Protein AF-A0A2A4ZCT3-F1 (afdb_monomer)

Structure (mmCIF, N/CA/C/O backbone):
data_AF-A0A2A4ZCT3-F1
#
_entry.id   AF-A0A2A4ZCT3-F1
#
loop_
_atom_site.group_PDB
_atom_site.id
_atom_site.type_symbol
_atom_site.label_atom_id
_atom_site.label_alt_id
_atom_site.label_comp_id
_atom_site.label_asym_id
_atom_site.label_entity_id
_atom_site.label_seq_id
_atom_site.pdbx_PDB_ins_code
_atom_site.Cartn_x
_atom_site.Cartn_y
_atom_site.Cartn_z
_atom_site.occupancy
_atom_site.B_iso_or_equiv
_atom_site.auth_seq_id
_atom_site.auth_comp_id
_atom_site.auth_asym_id
_atom_site.auth_atom_id
_atom_site.pdbx_PDB_model_num
ATOM 1 N N . MET A 1 1 ? 1.585 -12.214 15.506 1.00 52.62 1 MET A N 1
ATOM 2 C CA .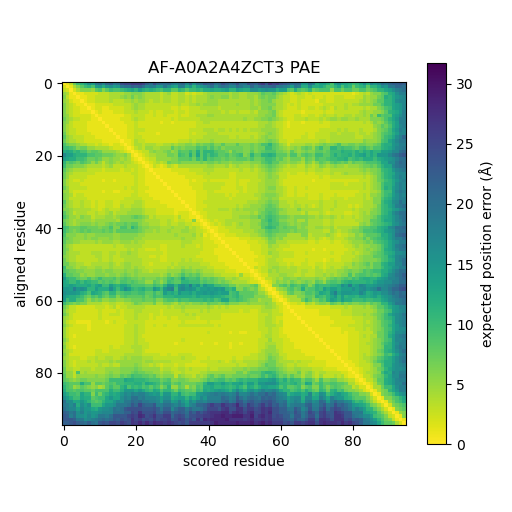 MET A 1 1 ? 2.078 -12.292 14.114 1.00 52.62 1 MET A CA 1
ATOM 3 C C . MET A 1 1 ? 0.982 -11.687 13.263 1.00 52.62 1 MET A C 1
ATOM 5 O O . MET A 1 1 ? -0.115 -12.213 13.323 1.00 52.62 1 MET A O 1
ATOM 9 N N . SER A 1 2 ? 1.197 -10.538 12.621 1.00 62.69 2 SER A N 1
ATOM 10 C CA . SER A 1 2 ? 0.102 -9.852 11.918 1.00 62.69 2 SER A CA 1
ATOM 11 C C . SER A 1 2 ? -0.383 -10.666 10.714 1.00 62.69 2 SER A C 1
ATOM 13 O O . SER A 1 2 ? 0.440 -11.138 9.930 1.00 62.69 2 SER A O 1
ATOM 15 N N . ASP A 1 3 ? -1.703 -10.767 10.541 1.00 79.06 3 ASP A N 1
ATOM 16 C CA . ASP A 1 3 ? -2.397 -11.573 9.518 1.00 79.06 3 ASP A CA 1
ATOM 17 C C . ASP A 1 3 ? -2.308 -11.015 8.083 1.00 79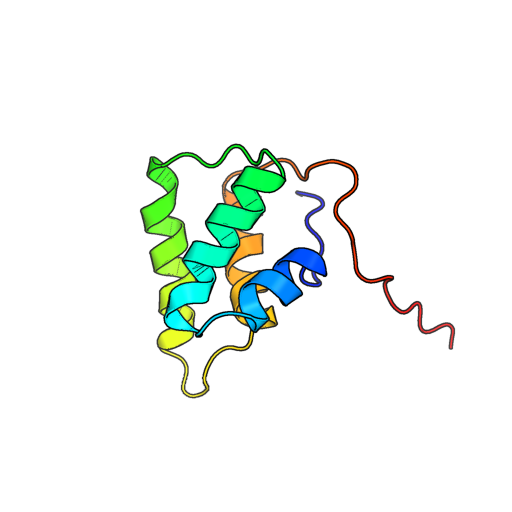.06 3 ASP A C 1
ATOM 19 O O . ASP A 1 3 ? -3.166 -11.275 7.235 1.00 79.06 3 ASP A O 1
ATOM 23 N N . TRP A 1 4 ? -1.271 -10.229 7.786 1.00 86.50 4 TRP A N 1
ATOM 24 C CA . TRP A 1 4 ? -1.075 -9.655 6.460 1.00 86.50 4 TRP A CA 1
ATOM 25 C C . TRP A 1 4 ? -0.804 -10.755 5.422 1.00 86.50 4 TRP A C 1
ATOM 27 O O . TRP A 1 4 ? 0.132 -11.550 5.614 1.00 86.50 4 TRP A O 1
ATOM 37 N N . PRO A 1 5 ? -1.554 -10.789 4.301 1.00 86.62 5 PRO A N 1
ATOM 38 C CA . PRO A 1 5 ? -1.409 -11.824 3.286 1.00 86.62 5 PRO A CA 1
ATOM 39 C C . PRO A 1 5 ? -0.008 -11.812 2.671 1.00 86.62 5 PRO A C 1
ATOM 41 O O . PRO A 1 5 ? 0.591 -10.761 2.454 1.00 86.62 5 PRO A O 1
ATOM 44 N N . HIS A 1 6 ? 0.530 -12.998 2.385 1.00 86.25 6 HIS A N 1
ATOM 45 C CA . HIS A 1 6 ? 1.812 -13.128 1.687 1.00 86.25 6 HIS A CA 1
ATOM 46 C C . HIS A 1 6 ? 1.712 -12.698 0.221 1.00 86.25 6 HIS A C 1
ATOM 48 O O . HIS A 1 6 ? 2.654 -12.134 -0.327 1.00 86.25 6 HIS A O 1
ATOM 54 N N . THR A 1 7 ? 0.560 -12.919 -0.402 1.00 88.00 7 THR A N 1
ATOM 55 C CA . THR A 1 7 ? 0.247 -12.422 -1.743 1.00 88.00 7 THR A CA 1
ATOM 56 C C . THR A 1 7 ? -0.225 -10.977 -1.667 1.00 88.00 7 THR A C 1
ATOM 58 O O . THR A 1 7 ? -0.966 -10.619 -0.750 1.00 88.00 7 THR A O 1
ATOM 61 N N . ILE A 1 8 ? 0.195 -10.155 -2.629 1.00 87.88 8 ILE A N 1
ATOM 62 C CA . ILE A 1 8 ? -0.272 -8.774 -2.728 1.00 87.88 8 ILE A CA 1
ATOM 63 C C . ILE A 1 8 ? -1.813 -8.726 -2.844 1.00 87.88 8 ILE A C 1
ATOM 65 O O . ILE A 1 8 ? -2.387 -9.506 -3.615 1.00 87.88 8 ILE A O 1
ATOM 69 N N . PRO A 1 9 ? -2.503 -7.854 -2.081 1.00 89.25 9 PRO A N 1
ATOM 70 C CA . PRO A 1 9 ? -3.924 -7.576 -2.286 1.00 89.25 9 PRO A CA 1
ATOM 71 C C . PRO A 1 9 ? -4.205 -7.172 -3.738 1.00 89.25 9 PRO A C 1
ATOM 73 O O . PRO A 1 9 ? -3.409 -6.459 -4.347 1.00 89.25 9 PRO A O 1
ATOM 76 N N . TYR A 1 10 ? -5.310 -7.652 -4.311 1.00 86.62 10 TYR A N 1
ATOM 77 C CA . TYR A 1 10 ? -5.554 -7.513 -5.754 1.00 86.62 10 TYR A CA 1
ATOM 78 C C . TYR A 1 10 ? -5.720 -6.050 -6.183 1.00 86.62 10 TYR A C 1
ATOM 80 O O . TYR A 1 10 ? -5.161 -5.616 -7.183 1.00 86.62 10 TYR A O 1
ATOM 88 N N . ASP A 1 11 ? -6.426 -5.270 -5.379 1.00 88.38 11 ASP A N 1
ATOM 89 C CA . ASP A 1 11 ? -6.616 -3.840 -5.595 1.00 88.38 11 ASP A CA 1
ATOM 90 C C . ASP A 1 11 ? -5.315 -3.034 -5.434 1.00 88.38 11 ASP A C 1
ATOM 92 O O . ASP A 1 11 ? -5.095 -2.058 -6.150 1.00 88.38 11 ASP A O 1
ATOM 96 N N . LEU A 1 12 ? -4.419 -3.455 -4.534 1.00 90.31 12 LEU A N 1
ATOM 97 C CA . LEU A 1 12 ? -3.078 -2.883 -4.427 1.00 90.31 12 LEU A CA 1
ATOM 98 C C . LEU A 1 12 ? -2.231 -3.231 -5.655 1.00 90.31 12 LEU A C 1
ATOM 100 O O . LEU A 1 12 ? -1.501 -2.372 -6.143 1.00 90.31 12 LEU A O 1
ATOM 104 N N . TYR A 1 13 ? -2.342 -4.462 -6.166 1.00 89.69 13 TYR A N 1
ATOM 105 C CA . TYR A 1 13 ? -1.700 -4.855 -7.418 1.00 89.69 13 TYR A CA 1
ATOM 106 C C . TYR A 1 13 ? -2.162 -3.956 -8.563 1.00 89.69 13 TYR A C 1
ATOM 108 O O . TYR A 1 13 ? -1.315 -3.347 -9.201 1.00 89.69 13 TYR A O 1
ATOM 116 N N . GLU A 1 14 ? -3.473 -3.796 -8.775 1.00 89.69 14 GLU A N 1
ATOM 117 C CA . GLU A 1 14 ? -4.002 -2.927 -9.837 1.00 89.69 14 GLU A CA 1
ATOM 118 C C . GLU A 1 14 ? -3.531 -1.475 -9.679 1.00 89.69 14 GLU A C 1
ATOM 120 O O . GLU A 1 14 ? -3.135 -0.840 -10.654 1.00 89.69 14 GLU A O 1
ATOM 125 N N . ALA A 1 15 ? -3.507 -0.957 -8.447 1.00 89.88 15 ALA A N 1
ATOM 126 C CA . ALA A 1 15 ? -3.033 0.396 -8.175 1.00 89.88 15 ALA A CA 1
ATOM 127 C C . ALA A 1 15 ? -1.535 0.581 -8.473 1.00 89.88 15 ALA A C 1
ATOM 129 O O . ALA A 1 15 ? -1.135 1.655 -8.919 1.00 89.88 15 ALA A O 1
ATOM 130 N N . MET A 1 16 ? -0.705 -0.432 -8.201 1.00 88.75 16 MET A N 1
ATOM 131 C CA . MET A 1 16 ? 0.741 -0.388 -8.445 1.00 88.75 16 MET A CA 1
ATOM 132 C C . MET A 1 16 ? 1.116 -0.718 -9.895 1.00 88.75 16 MET A C 1
ATOM 134 O O . MET A 1 16 ? 2.103 -0.184 -10.380 1.00 88.75 16 MET A O 1
ATOM 138 N N . ASP A 1 17 ? 0.349 -1.572 -10.571 1.00 87.81 17 ASP A N 1
ATOM 139 C CA . ASP A 1 17 ? 0.533 -1.960 -11.978 1.00 87.81 17 ASP A CA 1
ATOM 140 C C . ASP A 1 17 ? 0.133 -0.827 -12.936 1.00 87.81 17 ASP A C 1
ATOM 142 O O . ASP A 1 17 ? 0.749 -0.640 -13.981 1.00 87.81 17 ASP A O 1
ATOM 146 N N . ALA A 1 18 ? -0.849 -0.007 -12.545 1.00 86.56 18 ALA A N 1
ATOM 147 C CA . ALA A 1 18 ? -1.294 1.153 -13.316 1.00 86.56 18 ALA A CA 1
ATOM 148 C C . ALA A 1 18 ? -0.310 2.341 -13.311 1.00 86.56 18 ALA A C 1
ATOM 150 O O . ALA A 1 18 ? -0.563 3.339 -13.990 1.00 86.56 18 ALA A O 1
ATOM 151 N N . VAL A 1 19 ? 0.771 2.279 -12.526 1.00 83.94 19 VAL A N 1
ATOM 152 C CA . VAL A 1 19 ? 1.742 3.370 -12.376 1.00 83.94 19 VAL A CA 1
ATOM 153 C C . VAL A 1 19 ? 3.163 2.892 -12.658 1.00 83.94 19 VAL A C 1
ATOM 155 O O . VAL A 1 19 ? 3.479 1.714 -12.520 1.00 83.94 19 VAL A O 1
ATOM 158 N N . ASP A 1 20 ? 4.048 3.823 -13.013 1.00 75.75 20 ASP A N 1
ATOM 159 C CA . ASP A 1 20 ? 5.472 3.521 -13.157 1.00 75.75 20 ASP A CA 1
ATOM 160 C C . ASP A 1 20 ? 6.086 3.027 -11.834 1.00 75.75 20 ASP A C 1
ATOM 162 O O . ASP A 1 20 ? 5.645 3.393 -10.739 1.00 75.75 20 ASP A O 1
ATOM 166 N N . SER A 1 21 ? 7.167 2.248 -11.923 1.00 68.19 21 SER A N 1
ATOM 167 C CA . SER A 1 21 ? 7.867 1.662 -10.767 1.00 68.19 21 SER A CA 1
ATOM 168 C C . SER A 1 21 ? 8.240 2.687 -9.684 1.00 68.19 21 SER A C 1
ATOM 170 O O . SER A 1 21 ? 8.103 2.396 -8.492 1.00 68.19 21 SER A O 1
ATOM 172 N N . ASP A 1 22 ? 8.643 3.899 -10.082 1.00 70.31 22 ASP A N 1
ATOM 173 C CA . ASP A 1 22 ? 8.982 5.005 -9.172 1.00 70.31 22 ASP A CA 1
ATOM 174 C C . ASP A 1 22 ? 7.755 5.585 -8.441 1.00 70.31 22 ASP A C 1
ATOM 176 O O . ASP A 1 22 ? 7.864 6.135 -7.343 1.00 70.31 22 ASP A O 1
ATOM 180 N N . ALA A 1 23 ? 6.559 5.426 -9.011 1.00 79.81 23 ALA A N 1
ATOM 181 C CA . ALA A 1 23 ? 5.294 5.890 -8.446 1.00 79.81 23 ALA A CA 1
ATOM 182 C C . ALA A 1 23 ? 4.584 4.828 -7.582 1.00 79.81 23 ALA A C 1
ATOM 184 O O . ALA A 1 23 ? 3.624 5.151 -6.873 1.00 79.81 23 ALA A O 1
ATOM 185 N N . GLY A 1 24 ? 5.077 3.584 -7.555 1.00 82.69 24 GLY A N 1
ATOM 186 C CA . GLY A 1 24 ? 4.451 2.475 -6.824 1.00 82.69 24 GLY A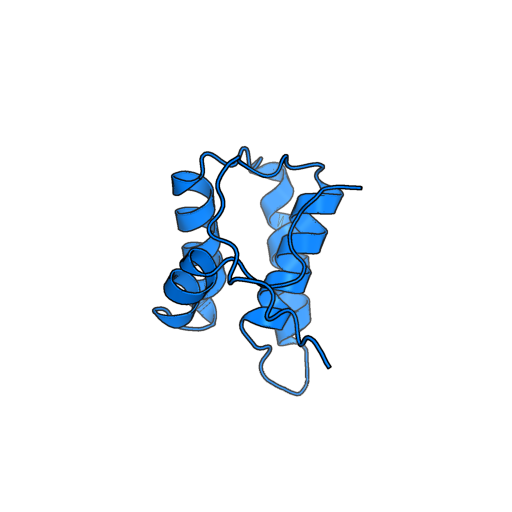 CA 1
ATOM 187 C C . GLY A 1 24 ? 4.248 2.740 -5.324 1.00 82.69 24 GLY A C 1
ATOM 188 O O . GLY A 1 24 ? 3.245 2.322 -4.745 1.00 82.69 24 GLY A O 1
ATOM 189 N N . LEU A 1 25 ? 5.138 3.504 -4.678 1.00 86.19 25 LEU A N 1
ATOM 190 C CA . LEU A 1 25 ? 4.968 3.867 -3.265 1.00 86.19 25 LEU A CA 1
ATOM 191 C C . LEU A 1 25 ? 3.849 4.899 -3.049 1.00 86.19 25 LEU A C 1
ATOM 193 O O . LEU A 1 25 ? 3.134 4.851 -2.045 1.00 86.19 25 LEU A O 1
ATOM 197 N N . ALA A 1 26 ? 3.670 5.829 -3.989 1.00 88.38 26 ALA A N 1
ATOM 198 C CA . ALA A 1 26 ? 2.566 6.782 -3.947 1.00 88.38 26 ALA A CA 1
ATOM 199 C C . ALA A 1 26 ? 1.215 6.075 -4.155 1.00 88.38 26 ALA A C 1
ATOM 201 O O . ALA A 1 26 ? 0.242 6.398 -3.462 1.00 88.38 26 ALA A O 1
ATOM 202 N N . ALA A 1 27 ? 1.174 5.065 -5.033 1.00 90.38 27 ALA A N 1
ATOM 203 C CA . ALA A 1 27 ? 0.018 4.187 -5.197 1.00 90.38 27 ALA A CA 1
ATOM 204 C C . ALA A 1 27 ? -0.299 3.431 -3.899 1.00 90.38 27 ALA A C 1
ATOM 206 O O . ALA A 1 27 ? -1.434 3.492 -3.424 1.00 90.38 27 ALA A O 1
ATOM 207 N N . PHE A 1 28 ? 0.709 2.836 -3.246 1.00 91.19 28 PHE A N 1
ATOM 208 C CA . PHE A 1 28 ? 0.535 2.195 -1.939 1.00 91.19 28 PHE A CA 1
ATOM 209 C C . PHE A 1 28 ? -0.030 3.153 -0.882 1.00 91.19 28 PHE A C 1
ATOM 211 O O . PHE A 1 28 ? -0.971 2.801 -0.178 1.00 91.19 28 PHE A O 1
ATOM 218 N N . ARG A 1 29 ? 0.500 4.377 -0.761 1.00 90.38 29 ARG A N 1
ATOM 219 C CA . ARG A 1 29 ? -0.001 5.360 0.219 1.00 90.38 29 ARG A CA 1
ATOM 220 C C . ARG A 1 29 ? -1.459 5.740 -0.039 1.00 90.38 29 ARG A C 1
ATOM 222 O O . ARG A 1 29 ? -2.230 5.897 0.907 1.00 90.38 29 ARG A O 1
ATOM 229 N N . SER A 1 30 ? -1.831 5.883 -1.309 1.00 90.69 30 SER A N 1
ATOM 230 C CA . SER A 1 30 ? -3.204 6.193 -1.713 1.00 90.69 30 SER A CA 1
ATOM 231 C C . SER A 1 30 ? -4.145 5.033 -1.397 1.00 90.69 30 SER A C 1
ATOM 233 O O . SER A 1 30 ? -5.176 5.242 -0.760 1.00 90.69 30 SER A O 1
ATOM 235 N N . TRP A 1 31 ? -3.744 3.807 -1.740 1.00 92.19 31 TRP A N 1
ATOM 236 C CA . TRP A 1 31 ? -4.446 2.580 -1.368 1.00 92.19 31 TRP A CA 1
ATOM 237 C C . TRP A 1 31 ? -4.603 2.464 0.153 1.00 92.19 31 TRP A C 1
ATOM 239 O O . TRP A 1 31 ? -5.707 2.265 0.656 1.00 92.19 31 TRP A O 1
ATOM 249 N N . ALA A 1 32 ? -3.529 2.700 0.908 1.00 91.12 32 ALA A N 1
ATOM 250 C CA . ALA A 1 32 ? -3.545 2.599 2.358 1.00 91.12 32 ALA A CA 1
ATOM 251 C C . ALA A 1 32 ? -4.552 3.571 2.985 1.00 91.12 32 ALA A C 1
ATOM 253 O O . ALA A 1 32 ? -5.289 3.218 3.905 1.00 91.12 32 ALA A O 1
ATOM 254 N N . LYS A 1 33 ? -4.631 4.790 2.441 1.00 89.75 33 LYS A N 1
ATOM 255 C CA . LYS A 1 33 ? -5.619 5.789 2.846 1.00 89.75 33 LYS A CA 1
ATOM 256 C C . LYS A 1 33 ? -7.053 5.350 2.529 1.00 89.75 33 LYS A C 1
ATOM 258 O 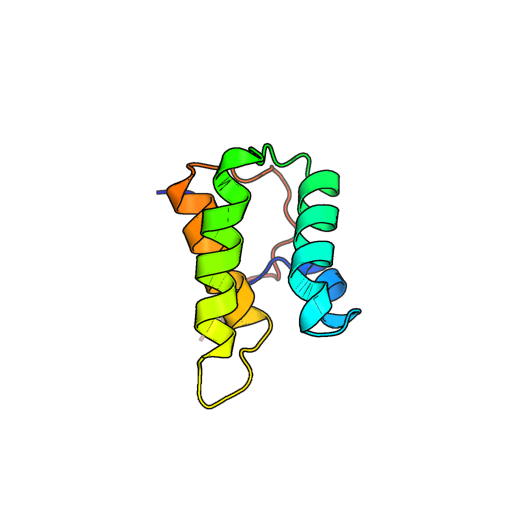O . LYS A 1 33 ? -7.919 5.531 3.383 1.00 89.75 33 LYS A O 1
ATOM 263 N N . SER A 1 34 ? -7.302 4.767 1.355 1.00 89.69 34 SER A N 1
ATOM 264 C CA . SER A 1 34 ? -8.619 4.227 0.976 1.00 89.69 34 SER A CA 1
ATOM 265 C C . SER A 1 34 ? -9.084 3.107 1.912 1.00 89.69 34 SER A C 1
ATOM 267 O O . SER A 1 34 ? -10.266 3.035 2.230 1.00 89.69 34 SER A O 1
ATOM 269 N N . HIS A 1 35 ? -8.147 2.307 2.426 1.00 88.06 35 HIS A N 1
ATOM 270 C CA . HIS A 1 35 ? -8.391 1.250 3.420 1.00 88.06 35 HIS A CA 1
ATOM 271 C C . HIS A 1 35 ? -8.276 1.713 4.877 1.00 88.06 35 HIS A C 1
ATOM 273 O O . HIS A 1 35 ? -8.232 0.896 5.793 1.00 88.06 35 HIS A O 1
ATOM 279 N N . GLN A 1 36 ? -8.210 3.029 5.106 1.00 88.56 36 GLN A N 1
ATOM 280 C CA . GLN A 1 36 ? -8.160 3.644 6.437 1.00 88.56 36 GLN A CA 1
ATOM 281 C 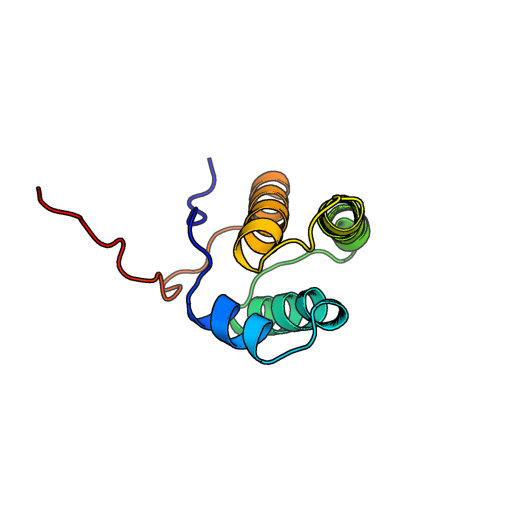C . GLN A 1 36 ? -7.004 3.135 7.320 1.00 88.56 36 GLN A C 1
ATOM 283 O O . GLN A 1 36 ? -7.078 3.157 8.553 1.00 88.56 36 GLN A O 1
ATOM 288 N N . LEU A 1 37 ? -5.898 2.718 6.697 1.00 89.19 37 LEU A N 1
ATOM 289 C CA . LEU A 1 37 ? -4.704 2.269 7.400 1.00 89.19 37 LEU A CA 1
ATOM 290 C C . LEU A 1 37 ? -4.069 3.420 8.178 1.00 89.19 37 LEU A C 1
ATOM 292 O O . LEU A 1 37 ? -3.803 4.506 7.657 1.00 89.19 37 LEU A O 1
ATOM 296 N N . ARG A 1 38 ? -3.780 3.163 9.456 1.00 86.06 38 ARG A N 1
ATOM 297 C CA . ARG A 1 38 ? -3.187 4.152 10.364 1.00 86.06 38 ARG A CA 1
ATOM 298 C C . ARG A 1 38 ? -1.667 4.132 10.241 1.00 86.06 38 ARG A C 1
ATOM 300 O O . ARG A 1 38 ? -0.971 3.584 11.091 1.00 86.06 38 ARG A O 1
ATOM 307 N N . LEU A 1 39 ? -1.158 4.741 9.175 1.00 87.94 39 LEU A N 1
ATOM 308 C CA . LEU A 1 39 ? 0.279 4.900 8.954 1.00 87.94 39 LEU A CA 1
ATOM 309 C C . LEU A 1 39 ? 0.785 6.164 9.665 1.00 87.94 39 LEU A C 1
ATOM 311 O O . LEU A 1 39 ? 0.234 7.249 9.472 1.00 87.94 39 LEU A O 1
ATOM 315 N N . LYS A 1 40 ? 1.832 6.053 10.492 1.00 86.81 40 LYS A N 1
ATOM 316 C CA . LYS A 1 40 ? 2.465 7.228 11.114 1.00 86.81 40 LYS A CA 1
ATOM 317 C C . LYS A 1 40 ? 3.551 7.789 10.201 1.00 86.81 40 LYS A C 1
ATOM 319 O O . LYS A 1 40 ? 4.406 7.048 9.732 1.00 86.81 40 LYS A O 1
ATOM 324 N N . LEU A 1 41 ? 3.582 9.114 10.045 1.00 83.75 41 LEU A N 1
ATOM 325 C CA . LEU A 1 41 ? 4.575 9.815 9.218 1.00 83.75 41 LEU A CA 1
ATOM 326 C C . LEU A 1 41 ? 6.026 9.499 9.628 1.00 83.75 41 LEU A C 1
ATOM 328 O O . LEU A 1 41 ? 6.899 9.368 8.781 1.00 83.75 41 LEU A O 1
ATOM 332 N N . GLN A 1 42 ? 6.278 9.307 10.926 1.00 88.31 42 GLN A N 1
ATOM 333 C CA . GLN A 1 42 ? 7.610 8.975 11.451 1.00 88.31 42 GLN A CA 1
ATOM 334 C C . GLN A 1 42 ? 8.163 7.624 10.955 1.00 88.31 42 GLN A C 1
ATOM 336 O O . GLN A 1 42 ? 9.353 7.364 11.097 1.00 88.31 42 GLN A O 1
ATOM 341 N N . TRP A 1 43 ? 7.312 6.749 10.413 1.00 90.12 43 TRP A N 1
ATOM 342 C CA . TRP A 1 43 ? 7.703 5.438 9.887 1.00 90.12 43 TRP A CA 1
ATOM 343 C C . TRP A 1 43 ? 8.094 5.485 8.405 1.00 90.12 43 TRP A C 1
ATOM 345 O O . TRP A 1 43 ? 8.611 4.504 7.872 1.00 90.12 43 TRP A O 1
ATOM 355 N N . ASP A 1 44 ? 7.867 6.619 7.741 1.00 87.25 44 ASP A N 1
ATOM 356 C CA . ASP A 1 44 ? 8.013 6.757 6.293 1.00 87.25 44 ASP A CA 1
ATOM 357 C C . ASP A 1 44 ? 9.467 6.595 5.827 1.00 87.25 44 ASP A C 1
ATOM 359 O O . ASP A 1 44 ? 9.738 5.966 4.807 1.00 87.25 44 ASP A O 1
ATOM 363 N N . ALA A 1 45 ? 10.423 7.065 6.632 1.00 88.94 45 ALA A N 1
ATOM 364 C CA . ALA A 1 45 ? 11.845 6.866 6.366 1.00 88.94 45 ALA A CA 1
ATOM 365 C C . ALA A 1 45 ? 12.247 5.377 6.388 1.00 88.94 45 ALA A C 1
ATOM 367 O O . ALA A 1 45 ? 13.079 4.951 5.587 1.00 88.94 45 ALA A O 1
ATOM 368 N N . ASP A 1 46 ? 11.646 4.569 7.271 1.00 91.06 46 ASP A N 1
ATOM 369 C CA . ASP A 1 46 ? 11.900 3.122 7.322 1.00 91.06 46 ASP A CA 1
ATOM 370 C C . ASP A 1 46 ? 11.323 2.412 6.091 1.00 91.06 46 ASP A C 1
ATOM 372 O O . ASP A 1 46 ? 11.979 1.541 5.515 1.00 91.06 46 ASP A O 1
ATOM 376 N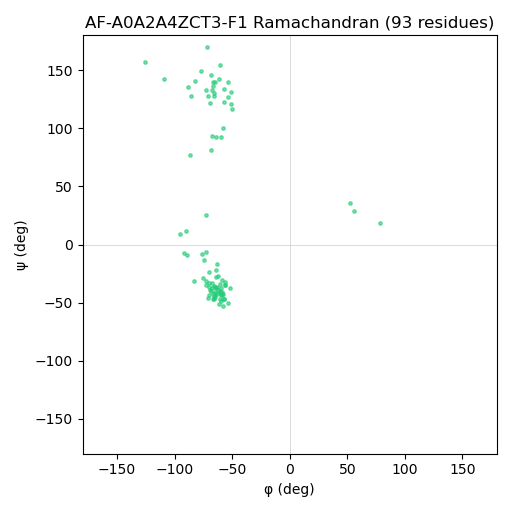 N . LEU A 1 47 ? 10.134 2.834 5.649 1.00 90.00 47 LEU A N 1
ATOM 377 C CA . LEU A 1 47 ? 9.481 2.328 4.443 1.00 90.00 47 LEU A CA 1
ATOM 378 C C . LEU A 1 47 ? 10.320 2.608 3.193 1.00 90.00 47 LEU A C 1
ATOM 380 O O . LEU A 1 47 ? 10.630 1.684 2.442 1.00 90.00 47 LEU A O 1
ATOM 384 N N . LEU A 1 48 ? 10.748 3.862 3.013 1.00 88.56 48 LEU A N 1
ATOM 385 C CA . LEU A 1 48 ? 11.609 4.275 1.902 1.00 88.56 48 LEU A CA 1
ATOM 386 C C . LEU A 1 48 ? 12.922 3.487 1.890 1.00 88.56 48 LEU A C 1
ATOM 388 O O . LEU A 1 48 ? 13.334 3.000 0.843 1.00 88.56 48 LEU A O 1
ATOM 392 N N . ARG A 1 49 ? 13.545 3.279 3.057 1.00 89.81 49 ARG A N 1
ATOM 393 C CA . ARG A 1 49 ? 14.772 2.475 3.170 1.00 89.81 49 ARG A CA 1
ATOM 394 C C . ARG A 1 49 ? 14.551 1.006 2.794 1.00 89.81 49 ARG A C 1
ATOM 396 O O . ARG A 1 49 ? 15.447 0.369 2.248 1.00 89.81 49 ARG A O 1
ATOM 403 N N . ARG A 1 50 ? 13.403 0.413 3.135 1.00 90.00 50 ARG A N 1
ATOM 404 C CA . ARG A 1 50 ? 13.100 -0.989 2.793 1.00 90.00 50 ARG A CA 1
ATOM 405 C C . ARG A 1 50 ? 12.836 -1.166 1.306 1.00 90.00 50 ARG A C 1
ATOM 407 O O . ARG A 1 50 ? 13.394 -2.089 0.729 1.00 90.00 50 ARG A O 1
ATOM 414 N N . VAL A 1 51 ? 12.034 -0.286 0.711 1.00 86.19 51 VAL A N 1
ATOM 415 C CA . VAL A 1 51 ? 11.716 -0.346 -0.721 1.00 86.19 51 VAL A CA 1
ATOM 416 C C . VAL A 1 51 ? 12.938 0.015 -1.565 1.00 86.19 51 VAL A C 1
ATOM 418 O O . VAL A 1 51 ? 13.251 -0.725 -2.485 1.00 86.19 51 VAL A O 1
ATOM 421 N N . GLY A 1 52 ? 13.696 1.056 -1.202 1.00 84.56 52 GLY A N 1
ATOM 422 C CA . GLY A 1 52 ? 14.901 1.461 -1.939 1.00 84.56 52 GLY A CA 1
ATOM 423 C C . GLY A 1 52 ? 16.008 0.401 -1.957 1.00 84.56 52 GLY A C 1
ATOM 424 O O . GLY A 1 52 ? 16.745 0.306 -2.929 1.00 84.56 52 GLY A O 1
ATOM 425 N N . ARG A 1 53 ? 16.080 -0.476 -0.943 1.00 85.50 53 ARG A N 1
ATOM 426 C CA . ARG A 1 53 ? 16.987 -1.641 -0.967 1.00 85.50 53 ARG A CA 1
ATOM 427 C C . ARG A 1 53 ? 16.655 -2.654 -2.065 1.00 85.50 53 ARG A C 1
ATOM 429 O O . ARG A 1 53 ? 17.523 -3.437 -2.430 1.00 85.50 53 ARG A O 1
ATOM 436 N N . LEU A 1 54 ? 15.420 -2.672 -2.566 1.00 83.12 54 LEU A N 1
ATOM 437 C CA . LEU A 1 54 ? 15.048 -3.520 -3.699 1.00 83.12 54 LEU A CA 1
ATOM 438 C C . LEU A 1 54 ? 15.576 -2.954 -5.021 1.00 83.12 54 LEU A C 1
ATOM 440 O O . LEU A 1 54 ? 15.873 -3.724 -5.927 1.00 83.12 54 LEU A O 1
ATOM 444 N N . ASP A 1 55 ? 15.734 -1.633 -5.125 1.00 76.06 55 ASP A N 1
ATOM 445 C CA . ASP A 1 55 ? 16.287 -0.989 -6.323 1.00 76.06 55 ASP A CA 1
ATOM 446 C C . ASP A 1 55 ? 17.815 -1.194 -6.435 1.00 76.06 55 ASP A C 1
ATOM 448 O O . ASP A 1 55 ? 18.396 -0.994 -7.498 1.00 76.06 55 ASP A O 1
ATOM 452 N N . GLU A 1 56 ? 18.475 -1.654 -5.364 1.00 80.12 56 GLU A N 1
ATOM 453 C CA . GLU A 1 56 ? 19.889 -2.067 -5.368 1.00 80.12 56 GLU A CA 1
ATOM 454 C C . GLU A 1 56 ? 20.106 -3.452 -6.012 1.00 80.12 56 GLU A C 1
ATOM 456 O O . GLU A 1 56 ? 21.247 -3.889 -6.189 1.00 80.12 56 GLU A O 1
ATOM 461 N N . TRP A 1 57 ? 19.033 -4.183 -6.331 1.00 76.38 57 TRP A N 1
ATOM 462 C CA . TRP A 1 57 ? 19.133 -5.528 -6.891 1.00 76.38 57 TRP A CA 1
ATOM 463 C C . TRP A 1 57 ? 19.502 -5.496 -8.374 1.00 76.38 57 TRP A C 1
ATOM 465 O O . TRP A 1 57 ? 19.127 -4.600 -9.123 1.00 76.38 57 TRP A O 1
ATOM 475 N N . TRP A 1 58 ? 20.211 -6.537 -8.821 1.00 55.62 58 TRP A N 1
ATOM 476 C CA . TRP A 1 58 ? 20.616 -6.685 -10.224 1.00 55.62 58 TRP A CA 1
ATOM 477 C C . TRP A 1 58 ? 19.410 -6.711 -11.185 1.00 55.62 58 TRP A C 1
ATOM 479 O O . TRP A 1 58 ? 19.513 -6.279 -12.331 1.00 55.62 58 TRP A O 1
ATOM 489 N N . CYS A 1 59 ? 18.261 -7.210 -10.725 1.00 69.62 59 CYS A N 1
ATOM 490 C CA . CYS A 1 59 ? 17.014 -7.247 -11.484 1.00 69.62 59 CYS A CA 1
ATOM 491 C C . CYS A 1 59 ? 16.009 -6.255 -10.903 1.00 69.62 59 CYS A C 1
ATOM 493 O O . CYS A 1 59 ? 15.892 -6.148 -9.683 1.00 69.62 59 CYS A O 1
ATOM 495 N N . ALA A 1 60 ? 15.237 -5.603 -11.779 1.00 71.94 60 ALA A N 1
ATOM 496 C CA . ALA A 1 60 ? 14.151 -4.728 -11.357 1.00 71.94 60 ALA A CA 1
ATOM 497 C C . ALA A 1 60 ? 13.155 -5.516 -10.480 1.00 71.94 60 ALA A C 1
ATOM 499 O O . ALA A 1 60 ? 12.634 -6.540 -10.937 1.00 71.94 60 ALA A O 1
ATOM 500 N N . PRO A 1 61 ? 12.894 -5.077 -9.237 1.00 77.94 61 PRO A N 1
ATOM 501 C CA . PRO A 1 61 ? 12.012 -5.792 -8.328 1.00 77.94 61 PRO A CA 1
ATOM 502 C C . PRO A 1 61 ? 10.574 -5.745 -8.837 1.00 77.94 61 PRO A C 1
ATOM 504 O O . PRO A 1 61 ? 10.056 -4.678 -9.192 1.00 77.94 61 PRO A O 1
ATOM 507 N N . GLY A 1 62 ? 9.915 -6.902 -8.842 1.00 85.06 62 GLY A N 1
ATOM 508 C CA . GLY A 1 62 ? 8.520 -7.003 -9.242 1.00 85.06 62 GLY A CA 1
ATOM 509 C C . GLY A 1 62 ? 7.575 -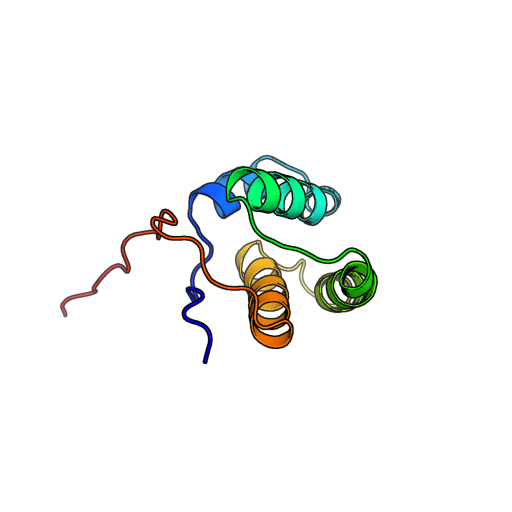6.403 -8.199 1.00 85.06 62 GLY A C 1
ATOM 510 O O . GLY A 1 62 ? 7.945 -6.132 -7.053 1.00 85.06 62 GLY A O 1
ATOM 511 N N . ILE A 1 63 ? 6.301 -6.256 -8.571 1.00 87.56 63 ILE A N 1
ATOM 512 C CA . ILE A 1 63 ? 5.239 -5.774 -7.670 1.00 87.56 63 ILE A CA 1
ATOM 513 C C . ILE A 1 63 ? 5.138 -6.650 -6.400 1.00 87.56 63 ILE A C 1
ATOM 515 O O . ILE A 1 63 ? 4.918 -6.137 -5.303 1.00 87.56 63 ILE A O 1
ATOM 519 N N . GLN A 1 64 ? 5.378 -7.960 -6.519 1.00 88.12 64 GLN A N 1
ATOM 520 C CA . GLN A 1 64 ? 5.373 -8.895 -5.388 1.00 88.12 64 GLN A CA 1
ATOM 521 C C . GLN A 1 64 ? 6.571 -8.703 -4.434 1.00 88.12 64 GLN A C 1
ATOM 523 O O . GLN A 1 64 ? 6.391 -8.819 -3.222 1.00 88.12 64 GLN A O 1
ATOM 528 N N . ASP A 1 65 ? 7.765 -8.371 -4.936 1.00 88.69 65 ASP A N 1
ATOM 529 C CA . ASP A 1 65 ? 8.933 -8.070 -4.090 1.00 88.69 65 ASP A CA 1
ATOM 530 C C . ASP A 1 65 ? 8.706 -6.777 -3.300 1.00 88.69 65 ASP A C 1
ATOM 532 O O . ASP A 1 65 ? 8.929 -6.715 -2.087 1.00 88.69 65 ASP A O 1
ATOM 536 N N . ARG A 1 66 ? 8.156 -5.759 -3.978 1.00 89.06 66 ARG A N 1
ATOM 537 C CA . ARG A 1 66 ? 7.738 -4.497 -3.353 1.00 89.06 66 ARG A CA 1
ATOM 538 C C . ARG A 1 66 ? 6.689 -4.746 -2.269 1.00 89.06 66 ARG A C 1
ATOM 540 O O . ARG A 1 66 ? 6.811 -4.203 -1.170 1.00 89.06 66 ARG A O 1
ATOM 547 N N . TRP A 1 67 ? 5.709 -5.615 -2.530 1.00 91.50 67 TRP A N 1
ATOM 548 C CA . TRP A 1 67 ? 4.750 -6.045 -1.513 1.00 91.50 67 TRP A CA 1
ATOM 549 C C . TRP A 1 67 ? 5.424 -6.737 -0.329 1.00 91.50 67 TRP A C 1
ATOM 551 O O . TRP A 1 67 ? 5.073 -6.440 0.807 1.00 91.50 67 TRP A O 1
ATOM 561 N N . GLY A 1 68 ? 6.415 -7.601 -0.557 1.00 90.62 68 GLY A N 1
ATOM 562 C CA . GLY A 1 68 ? 7.183 -8.232 0.518 1.00 90.62 68 GLY A CA 1
ATOM 563 C C . GLY A 1 68 ? 7.785 -7.206 1.483 1.00 90.62 68 GLY A C 1
ATOM 564 O O . GLY A 1 68 ? 7.539 -7.271 2.689 1.00 90.62 68 GLY A O 1
ATOM 565 N N . ALA A 1 69 ? 8.477 -6.195 0.950 1.00 91.75 69 ALA A N 1
ATOM 566 C CA . ALA A 1 69 ? 9.064 -5.120 1.753 1.00 91.75 69 ALA A CA 1
ATOM 567 C C . ALA A 1 69 ? 8.008 -4.284 2.503 1.00 91.75 69 ALA A C 1
ATOM 569 O O . ALA A 1 69 ? 8.188 -3.969 3.684 1.00 91.75 69 ALA A O 1
ATOM 570 N N . ILE A 1 70 ? 6.893 -3.952 1.841 1.00 91.94 70 ILE A N 1
ATOM 571 C CA . ILE A 1 70 ? 5.766 -3.216 2.438 1.00 91.94 70 ILE A CA 1
ATOM 572 C C . ILE A 1 70 ? 5.104 -4.041 3.548 1.00 91.94 70 ILE A C 1
ATOM 574 O O . ILE A 1 70 ? 4.846 -3.527 4.634 1.00 91.94 70 ILE A O 1
ATOM 578 N N . ARG A 1 71 ? 4.857 -5.331 3.314 1.00 92.44 71 ARG A N 1
ATOM 579 C CA . ARG A 1 71 ? 4.268 -6.258 4.283 1.00 92.44 71 ARG A CA 1
ATOM 580 C C . ARG A 1 71 ? 5.135 -6.367 5.526 1.00 92.44 71 ARG A C 1
ATOM 582 O O . ARG A 1 71 ? 4.626 -6.255 6.636 1.00 92.44 71 ARG A O 1
ATOM 589 N N . GLU A 1 72 ? 6.435 -6.581 5.359 1.00 92.25 72 GLU A N 1
ATOM 590 C CA . GLU A 1 72 ? 7.360 -6.638 6.492 1.00 92.25 72 GLU A CA 1
ATOM 591 C C . GLU A 1 72 ? 7.360 -5.339 7.297 1.00 92.25 72 GLU A C 1
ATOM 593 O O . GLU A 1 72 ? 7.435 -5.377 8.524 1.00 92.25 72 GLU A O 1
ATOM 598 N N . TRP A 1 73 ? 7.254 -4.195 6.621 1.00 93.94 73 TRP A N 1
ATOM 599 C CA . TRP A 1 73 ? 7.120 -2.896 7.268 1.00 93.94 73 TRP A CA 1
ATOM 600 C C . TRP A 1 73 ? 5.799 -2.764 8.045 1.00 93.94 73 TRP A C 1
ATOM 602 O O . TRP A 1 73 ? 5.818 -2.365 9.209 1.00 93.94 73 TRP A O 1
ATOM 612 N N . LEU A 1 74 ? 4.666 -3.174 7.460 1.00 92.38 74 LEU A N 1
ATOM 613 C CA . LEU A 1 74 ? 3.354 -3.185 8.123 1.00 92.38 74 LEU A CA 1
ATOM 614 C C . LEU A 1 74 ? 3.361 -4.074 9.375 1.00 92.38 74 LEU A C 1
ATOM 616 O O . LEU A 1 74 ? 2.847 -3.678 10.420 1.00 92.38 74 LEU A O 1
ATOM 620 N N . VAL A 1 75 ? 3.976 -5.257 9.285 1.00 91.31 75 VAL A N 1
ATOM 621 C CA . VAL A 1 75 ? 4.132 -6.193 10.408 1.00 91.31 75 VAL A CA 1
ATOM 622 C C . VAL A 1 75 ? 5.035 -5.596 11.490 1.00 91.31 75 VAL A C 1
ATOM 624 O O . VAL A 1 75 ? 4.676 -5.632 12.663 1.00 91.31 75 VAL A O 1
ATOM 627 N N . ALA A 1 76 ? 6.183 -5.021 11.113 1.00 91.56 76 ALA A N 1
ATOM 628 C CA . ALA A 1 76 ? 7.140 -4.434 12.054 1.00 91.56 76 ALA A CA 1
ATOM 629 C C . ALA A 1 76 ? 6.571 -3.231 12.824 1.00 91.56 76 ALA A C 1
ATOM 631 O O . ALA A 1 76 ? 6.988 -2.972 13.950 1.00 91.56 76 ALA A O 1
ATOM 632 N N . HIS A 1 77 ? 5.619 -2.511 12.229 1.00 90.44 77 HIS A N 1
ATOM 633 C CA . HIS A 1 77 ? 4.906 -1.406 12.870 1.00 90.44 77 HIS A CA 1
ATOM 634 C C . HIS A 1 77 ? 3.564 -1.806 13.491 1.00 90.44 77 HIS A C 1
ATOM 636 O O . HIS A 1 77 ? 2.810 -0.926 13.908 1.00 90.44 77 HIS A O 1
ATOM 642 N N . GLU A 1 78 ? 3.275 -3.110 13.560 1.00 89.44 78 GLU A N 1
ATOM 643 C CA . GLU A 1 78 ? 2.051 -3.668 14.146 1.00 89.44 78 GLU A CA 1
ATOM 644 C C . GLU A 1 78 ? 0.779 -3.035 13.564 1.00 89.44 78 GLU A C 1
ATOM 646 O O . GLU A 1 78 ? -0.218 -2.824 14.255 1.00 89.44 78 GLU A O 1
ATOM 651 N N . VAL A 1 79 ? 0.811 -2.706 12.269 1.00 88.44 79 VAL A N 1
ATOM 652 C CA . VAL A 1 79 ? -0.339 -2.116 11.591 1.00 88.44 79 VAL A CA 1
ATOM 653 C C . VAL A 1 79 ? -1.424 -3.190 11.488 1.00 88.44 79 VAL A C 1
ATOM 655 O O . VAL A 1 79 ? -1.161 -4.250 10.907 1.00 88.44 79 VAL A O 1
ATOM 658 N N . PRO A 1 80 ? -2.630 -2.958 12.039 1.00 86.38 80 PRO A N 1
ATOM 659 C CA . PRO A 1 80 ? -3.707 -3.932 11.957 1.00 86.38 80 PRO A CA 1
ATOM 660 C C . PRO A 1 80 ? -4.158 -4.085 10.504 1.00 86.38 80 PRO A C 1
ATOM 662 O O . PRO A 1 80 ? -4.246 -3.102 9.764 1.00 86.38 80 PRO A O 1
ATOM 665 N N . MET A 1 81 ? -4.440 -5.324 10.104 1.00 85.00 81 MET A N 1
ATOM 666 C CA . MET A 1 81 ? -5.039 -5.598 8.804 1.00 85.00 81 MET A CA 1
ATOM 667 C C . MET A 1 81 ? -6.499 -5.113 8.827 1.00 85.00 81 MET A C 1
ATOM 669 O O . MET A 1 81 ? -7.226 -5.488 9.746 1.00 85.00 81 MET A O 1
ATOM 673 N N . PRO A 1 82 ? -6.939 -4.291 7.861 1.00 82.56 82 PRO A N 1
ATOM 674 C CA . PRO A 1 82 ? -8.334 -3.897 7.760 1.00 82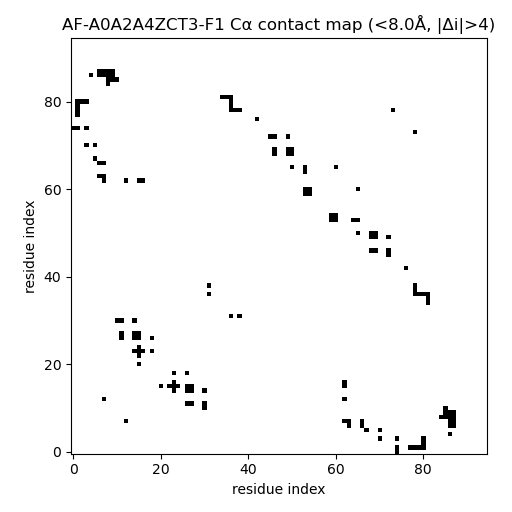.56 82 PRO A CA 1
ATOM 675 C C . PRO A 1 82 ? -9.201 -5.094 7.356 1.00 82.56 82 PRO A C 1
ATOM 677 O O . PRO A 1 82 ? -8.772 -5.968 6.594 1.00 82.56 82 PRO A O 1
ATOM 680 N N . ASP A 1 83 ? -10.429 -5.126 7.869 1.00 77.75 83 ASP A N 1
ATOM 681 C CA . ASP A 1 83 ? -11.409 -6.147 7.511 1.00 77.75 83 ASP A CA 1
ATOM 682 C C . ASP A 1 83 ? -11.791 -6.034 6.029 1.00 77.75 83 ASP A C 1
ATOM 684 O O . ASP A 1 83 ? -11.974 -4.940 5.497 1.00 77.75 83 ASP A O 1
ATOM 688 N N . GLY A 1 84 ? -11.939 -7.178 5.356 1.00 72.25 84 GLY A N 1
ATOM 689 C CA . GLY A 1 84 ? -12.468 -7.219 3.990 1.00 72.25 84 GLY A CA 1
ATOM 690 C C . GLY A 1 84 ? -11.486 -6.836 2.879 1.00 72.25 84 GLY A C 1
ATOM 691 O O . GLY A 1 84 ? -11.935 -6.558 1.768 1.00 72.25 84 GLY A O 1
ATOM 692 N N . LEU A 1 85 ? -10.168 -6.853 3.129 1.00 74.50 85 LEU A N 1
ATOM 693 C CA . LEU A 1 85 ? -9.187 -6.711 2.048 1.00 74.50 85 LEU A CA 1
ATOM 694 C C . LEU A 1 85 ? -9.452 -7.743 0.942 1.00 74.50 85 LEU A C 1
ATOM 696 O O . LEU A 1 85 ? -9.501 -8.941 1.250 1.00 74.50 85 LEU A O 1
ATOM 700 N N . PRO A 1 86 ? -9.579 -7.319 -0.330 1.00 6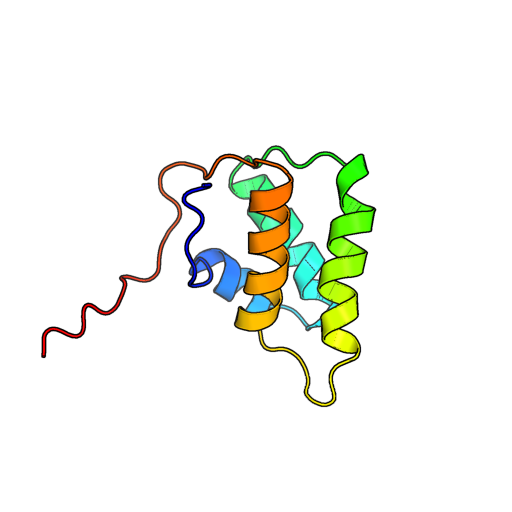8.12 86 PRO A N 1
ATOM 701 C CA . PRO A 1 86 ? -9.764 -8.235 -1.441 1.00 68.12 86 PRO A CA 1
ATOM 702 C C . PRO A 1 86 ? -8.478 -9.043 -1.629 1.00 68.12 86 PRO A C 1
ATOM 704 O O . PRO A 1 86 ? -7.521 -8.641 -2.297 1.00 68.12 86 PRO A O 1
ATOM 707 N N . ARG A 1 87 ? -8.440 -10.211 -0.992 1.00 63.78 87 ARG A N 1
ATOM 708 C CA . ARG A 1 87 ? -7.415 -11.214 -1.246 1.00 63.78 87 ARG A CA 1
ATOM 709 C C . ARG A 1 87 ? -7.727 -11.810 -2.611 1.00 63.78 87 ARG A C 1
ATOM 711 O O . ARG A 1 87 ? -8.870 -12.185 -2.875 1.00 63.78 87 ARG A O 1
ATOM 718 N N . ARG A 1 88 ? -6.714 -11.938 -3.473 1.00 56.00 88 ARG A N 1
ATOM 719 C CA . ARG A 1 88 ? -6.808 -12.909 -4.568 1.00 56.00 88 ARG A CA 1
ATOM 720 C C . ARG A 1 88 ? -7.199 -14.236 -3.903 1.00 56.00 88 ARG A C 1
ATOM 722 O O . ARG A 1 88 ? -6.575 -14.542 -2.882 1.00 56.00 88 ARG A O 1
ATOM 729 N N . PRO A 1 89 ? -8.213 -14.981 -4.381 1.00 51.50 89 PRO A N 1
ATOM 730 C CA . PRO A 1 89 ? -8.449 -16.312 -3.845 1.00 51.50 89 PRO A CA 1
ATOM 731 C C . PRO A 1 89 ? -7.105 -17.034 -3.901 1.00 51.50 89 PRO A C 1
ATOM 733 O O . PRO A 1 89 ? -6.485 -17.083 -4.970 1.00 51.50 89 PRO A O 1
ATOM 736 N N . GLU A 1 90 ? -6.602 -17.485 -2.745 1.00 48.28 90 GLU A N 1
ATOM 737 C CA . GLU A 1 90 ? -5.522 -18.461 -2.745 1.00 48.28 90 GLU A CA 1
ATOM 738 C C . GLU A 1 90 ? -6.026 -19.543 -3.683 1.00 48.28 90 GLU A C 1
ATOM 740 O O . GLU A 1 90 ? -7.112 -20.085 -3.477 1.00 48.28 90 GLU A O 1
ATOM 745 N N . ILE A 1 91 ? -5.325 -19.752 -4.798 1.00 45.44 91 ILE A N 1
ATOM 746 C CA . ILE A 1 91 ? -5.608 -20.896 -5.641 1.00 45.44 91 ILE A CA 1
ATOM 747 C C . ILE A 1 91 ? -5.263 -22.063 -4.729 1.00 45.44 91 ILE A C 1
ATOM 749 O O . ILE A 1 91 ? -4.095 -22.441 -4.627 1.00 45.44 91 ILE A O 1
ATOM 753 N N . THR A 1 92 ? -6.259 -22.580 -4.012 1.00 38.22 92 THR A N 1
ATOM 754 C CA . THR A 1 92 ? -6.215 -23.899 -3.417 1.00 38.22 92 THR A CA 1
ATOM 755 C C . THR A 1 92 ? -6.028 -24.798 -4.621 1.00 38.22 92 THR A C 1
ATOM 757 O O . THR A 1 92 ? -6.955 -25.118 -5.361 1.00 38.22 92 THR A O 1
ATOM 760 N N . ARG A 1 93 ? -4.766 -25.082 -4.932 1.00 42.28 93 ARG A N 1
ATOM 761 C CA . ARG A 1 93 ? -4.411 -26.210 -5.768 1.00 42.28 93 ARG A CA 1
ATOM 762 C C . ARG A 1 93 ? -4.749 -27.422 -4.913 1.00 42.28 93 ARG A C 1
ATOM 764 O O . ARG A 1 93 ? -3.882 -27.950 -4.231 1.00 42.28 93 ARG A O 1
ATOM 771 N N . ASP A 1 94 ? -6.027 -27.783 -4.913 1.00 41.34 94 ASP A N 1
ATOM 772 C CA . ASP A 1 94 ? -6.463 -29.145 -4.654 1.00 41.34 94 ASP A CA 1
ATOM 773 C C . ASP A 1 94 ? -5.779 -30.016 -5.718 1.00 41.34 94 ASP A C 1
ATOM 775 O O . ASP A 1 94 ? -6.155 -30.002 -6.893 1.00 41.34 94 ASP A O 1
ATOM 779 N N . TRP A 1 95 ? -4.696 -30.677 -5.312 1.00 47.62 95 TRP A N 1
ATOM 780 C CA . TRP A 1 95 ? -4.096 -31.827 -5.983 1.00 47.62 95 TRP A CA 1
ATOM 781 C C . TRP A 1 95 ? -3.972 -32.949 -4.963 1.00 47.62 95 TRP A C 1
ATOM 783 O O . TRP A 1 95 ? -3.479 -32.664 -3.846 1.00 47.62 95 TRP A O 1
#

Radius of gyration: 13.42 Å; Cα contacts (8 Å, |Δi|>4): 80; chains: 1; bounding box: 33×42×28 Å

Foldseek 3Di:
DAPDDLFDQPQLVVQQVVDDVVCSVVSVVVVCVVLVWDDDPVLVVVLCVQQVVCVVDPDNDDPSSNVVSVVVSCVVVVTHDRPPRRDDPPPPPPD

pLDDT: mean 81.54, std 13.42, range [38.22, 93.94]

Secondary structure (DSSP, 8-state):
-----SSPPHHHHHHHHTS-GGGHHHHHHHHHHHTT----GGGHHHHHHHHHHHHTSSSPPPHHHHHHHHHHHHHHTTPPPPTT--PPPP-----

Sequence (95 aa):
MSDWPHTIPYDLYEAMDAVDSDAGLAAFRSWAKSHQLRLKLQWDADLLRRVGRLDEWWCAPGIQDRWGAIREWLVAHEVPMPDGLPRRPEITRDW

Solvent-accessible surface area (backbone atoms only — not comparable to full-atom values): 5907 Å² total; per-residue (Å²): 132,68,88,67,68,92,61,61,40,45,68,58,47,54,47,32,69,76,38,57,83,92,43,28,64,59,32,49,54,52,50,36,55,77,60,67,51,85,77,60,78,88,51,47,66,60,50,51,56,48,50,54,58,41,72,72,43,98,54,86,64,49,75,62,55,50,38,50,42,50,48,52,48,37,46,76,68,66,50,75,76,61,87,83,67,57,62,60,77,76,80,77,76,85,122

Mean predicted aligned error: 6.73 Å